Protein AF-A0A410W6W9-F1 (afdb_monomer)

Organism: NCBI:txid1471400

Mean predicted aligned error: 10.9 Å

Structure (mmCIF, N/CA/C/O backbone):
data_AF-A0A410W6W9-F1
#
_entry.id   AF-A0A410W6W9-F1
#
loop_
_atom_site.group_PDB
_atom_site.id
_atom_site.type_symbol
_atom_site.label_atom_id
_atom_site.label_alt_id
_atom_site.label_comp_id
_atom_site.label_asym_id
_atom_site.label_entity_id
_atom_site.label_seq_id
_atom_site.pdbx_PDB_ins_code
_atom_site.Cartn_x
_atom_site.Cartn_y
_atom_site.Cartn_z
_atom_site.occupancy
_atom_site.B_iso_or_equiv
_atom_site.auth_seq_id
_atom_site.auth_comp_id
_atom_site.auth_asym_id
_atom_site.auth_atom_id
_atom_site.pdbx_PDB_model_num
ATOM 1 N N . MET A 1 1 ? -29.076 -6.362 4.694 1.00 58.09 1 MET A N 1
ATOM 2 C CA . MET A 1 1 ? -28.618 -7.267 5.785 1.00 58.09 1 MET A CA 1
ATOM 3 C C . MET A 1 1 ? -28.416 -6.505 7.090 1.00 58.09 1 MET A C 1
ATOM 5 O O . MET A 1 1 ? -28.871 -6.988 8.113 1.00 58.09 1 MET A O 1
ATOM 9 N N . VAL A 1 2 ? -27.805 -5.316 7.063 1.00 64.62 2 VAL A N 1
ATOM 10 C CA . VAL A 1 2 ? -27.714 -4.433 8.243 1.00 64.62 2 VAL A CA 1
ATOM 11 C C . VAL A 1 2 ? -29.084 -3.849 8.623 1.00 64.62 2 VAL A C 1
ATOM 13 O O . VAL A 1 2 ? -29.412 -3.804 9.802 1.00 64.62 2 VAL A O 1
ATOM 16 N N . ASP A 1 3 ? -29.938 -3.539 7.642 1.00 73.69 3 ASP A N 1
ATOM 17 C CA . ASP A 1 3 ? -31.285 -2.983 7.881 1.00 73.69 3 ASP A CA 1
ATOM 18 C C . ASP A 1 3 ? -32.204 -3.922 8.677 1.00 73.69 3 ASP A C 1
ATOM 20 O O . ASP A 1 3 ? -33.051 -3.476 9.440 1.00 73.69 3 ASP A O 1
ATOM 24 N N . ALA A 1 4 ? -31.990 -5.237 8.564 1.00 77.31 4 ALA A N 1
ATOM 25 C CA . ALA A 1 4 ? -32.741 -6.243 9.318 1.00 77.31 4 ALA A CA 1
ATOM 26 C C . ALA A 1 4 ? -32.422 -6.233 10.828 1.00 77.31 4 ALA A C 1
ATOM 28 O O . ALA A 1 4 ? -33.107 -6.887 11.609 1.00 77.31 4 ALA A O 1
ATOM 29 N N . LEU A 1 5 ? -31.369 -5.518 11.237 1.00 74.62 5 LEU A N 1
ATOM 30 C CA . LEU A 1 5 ? -30.931 -5.374 12.624 1.00 74.62 5 LEU A CA 1
ATOM 31 C C . LEU A 1 5 ? -31.190 -3.963 13.177 1.00 74.62 5 LEU A C 1
ATOM 33 O O . LEU A 1 5 ? -30.803 -3.693 14.312 1.00 74.62 5 LEU A O 1
ATOM 37 N N . ALA A 1 6 ? -31.846 -3.075 12.420 1.00 66.00 6 ALA A N 1
ATOM 38 C CA . ALA A 1 6 ? -32.066 -1.680 12.812 1.00 66.00 6 ALA A CA 1
ATOM 39 C C . ALA A 1 6 ? -32.792 -1.538 14.169 1.00 66.00 6 ALA A C 1
ATOM 41 O O . ALA A 1 6 ? -32.396 -0.719 14.996 1.00 66.00 6 ALA A O 1
ATOM 42 N N . ASP A 1 7 ? -33.751 -2.423 14.467 1.00 66.75 7 ASP A N 1
ATOM 43 C CA . ASP A 1 7 ? -34.520 -2.420 15.724 1.00 66.75 7 ASP A CA 1
ATOM 44 C C . ASP A 1 7 ? -33.708 -2.840 16.972 1.00 66.75 7 ASP A C 1
ATOM 46 O O . ASP A 1 7 ? -34.200 -2.772 18.100 1.00 66.75 7 ASP A O 1
ATOM 50 N N . LYS A 1 8 ? -32.445 -3.270 16.824 1.00 67.94 8 LYS A N 1
ATOM 51 C CA . LYS A 1 8 ? -31.595 -3.758 17.933 1.00 67.94 8 LYS A CA 1
ATOM 52 C C . LYS A 1 8 ? -30.899 -2.653 18.751 1.00 67.94 8 LYS A C 1
ATOM 54 O O . LYS A 1 8 ? -29.983 -2.970 19.501 1.00 67.94 8 LYS A O 1
ATOM 59 N N . ARG A 1 9 ? -31.323 -1.382 18.666 1.00 60.88 9 ARG A N 1
ATOM 60 C CA . ARG A 1 9 ? -30.671 -0.220 19.329 1.00 60.88 9 ARG A CA 1
ATOM 61 C C . ARG A 1 9 ? -29.164 -0.124 19.029 1.00 60.88 9 ARG A C 1
ATOM 63 O O . ARG A 1 9 ? -28.363 0.185 19.904 1.00 60.88 9 ARG A O 1
ATOM 70 N N . LEU A 1 10 ? -28.769 -0.355 17.776 1.00 62.00 10 LEU A N 1
ATOM 71 C CA . LEU A 1 10 ? -27.372 -0.196 17.334 1.00 62.00 10 LEU A CA 1
ATOM 72 C C . LEU A 1 10 ? -26.858 1.245 17.509 1.00 62.00 10 LEU A C 1
ATOM 74 O O . LEU A 1 10 ? -25.663 1.464 17.679 1.00 62.00 10 LEU A O 1
ATOM 78 N N . GLU A 1 11 ? -27.762 2.225 17.522 1.00 61.69 11 GLU A N 1
ATOM 79 C CA . GLU A 1 11 ? -27.443 3.640 17.725 1.00 61.69 11 GLU A CA 1
ATOM 80 C C . GLU A 1 11 ? -26.772 3.912 19.083 1.00 61.69 11 GLU A C 1
ATOM 82 O O . GLU A 1 11 ? -25.827 4.698 19.140 1.00 61.69 11 GLU A O 1
ATOM 87 N N . SER A 1 12 ? -27.166 3.211 20.159 1.00 62.38 12 SER A N 1
ATOM 88 C CA . SER A 1 12 ? -26.556 3.409 21.486 1.00 62.38 12 SER A CA 1
ATOM 89 C C . SER A 1 12 ? -25.131 2.860 21.589 1.00 62.38 12 SER A C 1
ATOM 91 O O . SER A 1 12 ? -24.347 3.334 22.403 1.00 62.38 12 SER A O 1
ATOM 93 N N . GLU A 1 13 ? -24.770 1.882 20.754 1.00 63.34 13 GLU A N 1
ATOM 94 C CA . GLU A 1 13 ? -23.401 1.345 20.679 1.00 63.34 13 GLU A CA 1
ATOM 95 C C . GLU A 1 13 ? -22.458 2.299 19.914 1.00 63.34 13 GLU A C 1
ATOM 97 O O . GLU A 1 13 ? -21.243 2.266 20.107 1.00 63.34 13 GLU A O 1
ATOM 102 N N . MET A 1 14 ? -23.004 3.181 19.063 1.00 62.19 14 MET A N 1
ATOM 103 C CA . MET A 1 14 ? -22.231 4.129 18.246 1.00 62.19 14 MET A CA 1
ATOM 104 C C . MET A 1 14 ? -22.081 5.521 18.871 1.00 62.19 14 MET A C 1
ATOM 106 O O . MET A 1 14 ? -21.206 6.281 18.457 1.00 62.19 14 MET A O 1
ATOM 110 N N . GLU A 1 15 ? -22.877 5.855 19.888 1.00 64.25 15 GLU A N 1
ATOM 111 C CA . GLU A 1 15 ? -22.904 7.184 20.519 1.00 64.25 15 GLU A CA 1
ATOM 112 C C . GLU A 1 15 ? -21.526 7.599 21.089 1.00 64.25 15 GLU A C 1
ATOM 114 O O . GLU A 1 15 ? -21.128 8.764 21.032 1.00 64.25 15 GLU A O 1
ATOM 119 N N . GLY A 1 16 ? -20.725 6.627 21.546 1.00 69.88 16 GLY A N 1
ATOM 120 C CA . GLY A 1 16 ? -19.351 6.848 22.015 1.00 69.88 16 GLY A CA 1
ATOM 121 C C . GLY A 1 16 ? -18.309 7.088 20.911 1.00 69.88 16 GLY A C 1
ATOM 122 O O . GLY A 1 16 ? -17.205 7.554 21.208 1.00 69.88 16 GLY A O 1
ATOM 123 N N . LEU A 1 17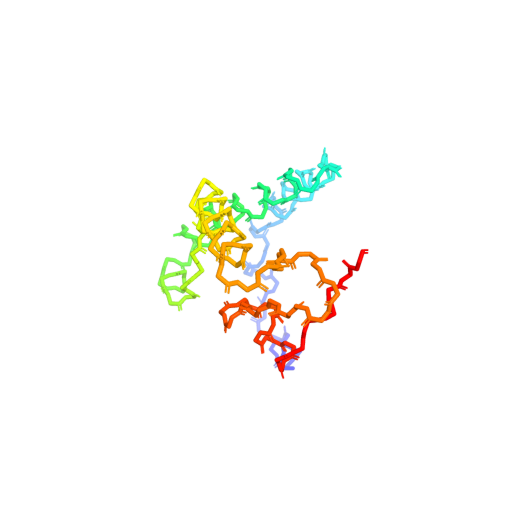 ? -18.627 6.794 19.644 1.00 76.56 17 LEU A N 1
ATOM 124 C CA . LEU A 1 17 ? -17.700 6.914 18.512 1.00 76.56 17 LEU A CA 1
ATOM 125 C C . LEU A 1 17 ? -17.751 8.273 17.808 1.00 76.56 17 LEU A C 1
ATOM 127 O O . LEU A 1 17 ? -16.861 8.556 17.007 1.00 76.56 17 LEU A O 1
ATOM 131 N N . GLU A 1 18 ? -18.707 9.150 18.116 1.00 81.19 18 GLU A N 1
ATOM 132 C CA . GLU A 1 18 ? -18.865 10.407 17.372 1.00 81.19 18 GLU A CA 1
ATOM 133 C C . GLU A 1 18 ? -17.598 11.278 17.423 1.00 81.19 18 GLU A C 1
ATOM 135 O O . GLU A 1 18 ? -17.102 11.745 16.398 1.00 81.19 18 GLU A O 1
ATOM 140 N N . LYS A 1 19 ? -16.965 11.396 18.598 1.00 80.94 19 LYS A N 1
ATOM 141 C CA . LYS A 1 19 ? -15.680 12.109 18.740 1.00 80.94 19 LYS A CA 1
ATOM 142 C C . LYS A 1 19 ? -14.558 11.476 17.912 1.00 80.94 19 LYS A C 1
ATOM 144 O O . LYS A 1 19 ? -13.691 12.186 17.403 1.00 80.94 19 LYS A O 1
ATOM 149 N N . PHE A 1 20 ? -14.567 10.151 17.772 1.00 78.19 20 PHE A N 1
ATOM 150 C CA . PHE A 1 20 ? -13.609 9.436 16.937 1.00 78.19 20 PHE A CA 1
ATOM 151 C C . PHE A 1 20 ? -13.854 9.730 15.451 1.00 78.19 20 PHE A C 1
ATOM 153 O O . PHE A 1 20 ? -12.916 10.123 14.758 1.00 78.19 20 PHE A O 1
ATOM 160 N N . TYR A 1 21 ? -15.100 9.647 14.975 1.00 82.31 21 TYR A N 1
ATOM 161 C CA . TYR A 1 21 ? -15.443 9.976 13.589 1.00 82.31 21 TYR A CA 1
ATOM 162 C C . TYR A 1 21 ? -15.107 11.426 13.231 1.00 82.31 21 TYR A C 1
ATOM 164 O O . TYR A 1 21 ? -14.535 11.670 12.166 1.00 82.31 21 TYR A O 1
ATOM 172 N N . GLN A 1 22 ? -15.369 12.376 14.132 1.00 85.62 22 GLN A N 1
ATOM 173 C CA . GLN A 1 22 ? -14.966 13.771 13.946 1.00 85.62 22 GLN A CA 1
ATOM 174 C C . GLN A 1 22 ? -13.441 13.914 13.837 1.00 85.62 22 GLN A C 1
ATOM 176 O O . GLN A 1 22 ? -12.949 14.561 12.914 1.00 85.62 22 GLN A O 1
ATOM 181 N N . SER A 1 23 ? -12.669 13.242 14.700 1.00 82.44 23 SER A N 1
ATOM 182 C CA . SER A 1 23 ? -11.202 13.265 14.618 1.00 82.44 23 SER A CA 1
ATOM 183 C C . SER A 1 23 ? -10.665 12.700 13.298 1.00 82.44 23 SER A C 1
ATOM 185 O O . SER A 1 23 ? -9.647 13.191 12.805 1.00 82.44 23 SER A O 1
ATOM 187 N N . VAL A 1 24 ? -11.302 11.668 12.738 1.00 83.75 24 VAL A N 1
ATOM 188 C CA . VAL A 1 24 ? -10.909 11.087 11.445 1.00 83.75 24 VAL A CA 1
ATOM 189 C C . VAL A 1 24 ? -11.235 12.046 10.302 1.00 83.75 24 VAL A C 1
ATOM 191 O O . VAL A 1 24 ? -10.387 12.257 9.437 1.00 83.75 24 VAL A O 1
ATOM 194 N N . ARG A 1 25 ? -12.421 12.673 10.318 1.00 85.88 25 ARG A N 1
ATOM 195 C CA . ARG A 1 25 ? -12.831 13.659 9.305 1.00 85.88 25 ARG A CA 1
ATOM 196 C C . ARG A 1 25 ? -11.878 14.847 9.239 1.00 85.88 25 ARG A C 1
ATOM 198 O O . ARG A 1 25 ? -11.465 15.208 8.142 1.00 85.88 25 ARG A O 1
ATOM 205 N N . VAL A 1 26 ? -11.486 15.400 10.389 1.00 86.06 26 VAL A N 1
ATOM 206 C CA . VAL A 1 26 ? -10.532 16.520 10.450 1.00 86.06 26 VAL A CA 1
ATOM 207 C C . VAL A 1 26 ? -9.203 16.129 9.801 1.00 86.06 26 VAL A C 1
ATOM 209 O O . VAL A 1 26 ? -8.796 16.759 8.828 1.00 86.06 26 VAL A O 1
ATOM 212 N N . ARG A 1 27 ? -8.584 15.020 10.233 1.00 80.81 27 ARG A N 1
ATOM 213 C CA . ARG A 1 27 ? -7.309 14.558 9.651 1.00 80.81 27 ARG A CA 1
ATOM 214 C C . ARG A 1 27 ? -7.401 14.254 8.161 1.00 80.81 27 ARG A C 1
ATOM 216 O O . ARG A 1 27 ? -6.467 14.542 7.426 1.00 80.81 27 ARG A O 1
ATOM 223 N N . ALA A 1 28 ? -8.504 13.661 7.709 1.00 83.62 28 ALA A N 1
ATOM 224 C CA . ALA A 1 28 ? -8.703 13.378 6.292 1.00 83.62 28 ALA A CA 1
ATOM 225 C C . ALA A 1 28 ? -8.856 14.666 5.464 1.00 83.62 28 ALA A C 1
ATOM 227 O O . ALA A 1 28 ? -8.388 14.712 4.330 1.00 83.62 28 ALA A O 1
ATOM 228 N N . SER A 1 29 ? -9.484 15.706 6.026 1.00 83.94 29 SER A N 1
ATOM 229 C CA . SER 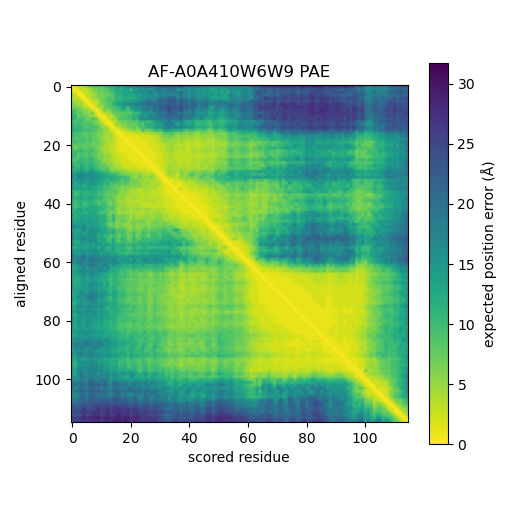A 1 29 ? -9.709 16.986 5.342 1.00 83.94 29 SER A CA 1
ATOM 230 C C . SER A 1 29 ? -8.440 17.830 5.177 1.00 83.94 29 SER A C 1
ATOM 232 O O . SER A 1 29 ? -8.328 18.590 4.220 1.00 83.94 29 SER A O 1
ATOM 234 N N . GLU A 1 30 ? -7.463 17.660 6.068 1.00 81.69 30 GLU A N 1
ATOM 235 C CA . GLU A 1 30 ? -6.190 18.395 6.059 1.00 81.69 30 GLU A CA 1
ATOM 236 C C . GLU A 1 30 ? -5.152 17.793 5.096 1.00 81.69 30 GLU A C 1
ATOM 238 O O . GLU A 1 30 ? -4.093 18.374 4.858 1.00 81.69 30 GLU A O 1
ATOM 243 N N . VAL A 1 31 ? -5.440 16.622 4.524 1.00 83.19 31 VAL A N 1
ATOM 244 C CA . VAL A 1 31 ? -4.481 15.838 3.750 1.00 83.19 31 VAL A CA 1
ATOM 245 C C . VAL A 1 31 ? -4.821 15.850 2.263 1.00 83.19 31 VAL A C 1
ATOM 247 O O . VAL A 1 31 ? -5.788 15.247 1.800 1.00 83.19 31 VAL A O 1
ATOM 250 N N . THR A 1 32 ? -3.955 16.488 1.480 1.00 79.75 32 THR A N 1
ATOM 251 C CA . THR A 1 32 ? -4.128 16.636 0.028 1.00 79.75 32 THR A CA 1
ATOM 252 C C . THR A 1 32 ? -3.240 15.695 -0.787 1.00 79.75 32 THR A C 1
ATOM 254 O O . THR A 1 32 ? -3.604 15.324 -1.903 1.00 79.75 32 THR A O 1
ATOM 257 N N . SER A 1 33 ? -2.107 15.250 -0.234 1.00 84.06 33 SER A N 1
ATOM 258 C CA . SER A 1 33 ? -1.142 14.391 -0.929 1.00 84.06 33 SER A CA 1
ATOM 259 C C . SER A 1 33 ? -1.482 12.901 -0.817 1.00 84.06 33 SER A C 1
ATOM 261 O O . SER A 1 33 ? -2.022 12.440 0.189 1.00 84.06 33 SER A O 1
ATOM 263 N N . ALA A 1 34 ? -1.119 12.116 -1.836 1.00 78.19 34 ALA A N 1
ATOM 264 C CA . ALA A 1 34 ? -1.320 10.663 -1.830 1.00 78.19 34 ALA A CA 1
ATOM 265 C C . ALA A 1 34 ? -0.584 9.972 -0.664 1.00 78.19 34 ALA A C 1
ATOM 267 O O . ALA A 1 34 ? -1.168 9.132 0.018 1.00 78.19 34 ALA A O 1
ATOM 268 N N . SER A 1 35 ? 0.660 10.384 -0.386 1.00 77.94 35 SER A N 1
ATOM 269 C CA . SER A 1 35 ? 1.447 9.891 0.757 1.00 77.94 35 SER A CA 1
ATOM 270 C C . SER A 1 35 ? 0.768 10.203 2.094 1.00 77.94 35 SER A C 1
ATOM 272 O O . SER A 1 35 ? 0.615 9.322 2.940 1.00 77.94 35 SER A O 1
ATOM 274 N N . GLY A 1 36 ? 0.251 11.424 2.258 1.00 80.75 36 GLY A N 1
ATOM 275 C CA . GLY A 1 36 ? -0.497 11.781 3.458 1.00 80.75 36 GLY A CA 1
ATOM 276 C C . GLY A 1 36 ? -1.772 10.948 3.611 1.00 80.75 36 GLY A C 1
ATOM 277 O O . GLY A 1 36 ? -2.081 10.509 4.717 1.00 80.75 36 GLY A O 1
ATOM 278 N N . LYS A 1 37 ? -2.507 10.680 2.519 1.00 83.00 37 LYS A N 1
ATOM 279 C CA . LYS A 1 37 ? -3.729 9.856 2.573 1.00 83.00 37 LYS A CA 1
ATOM 280 C C . LYS A 1 37 ? -3.404 8.438 3.039 1.00 83.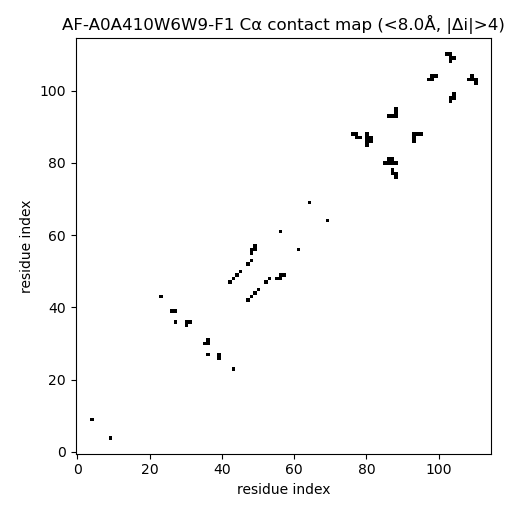00 37 LYS A C 1
ATOM 282 O O . LYS A 1 37 ? -4.087 7.914 3.915 1.00 83.00 37 LYS A O 1
ATOM 287 N N . GLN A 1 38 ? -2.330 7.850 2.512 1.00 80.00 38 GLN A N 1
ATOM 288 C CA . GLN A 1 38 ? -1.840 6.536 2.936 1.00 80.00 38 GLN A CA 1
ATOM 289 C C . GLN A 1 38 ? -1.444 6.519 4.417 1.00 80.00 38 GLN A C 1
ATOM 291 O O . GLN A 1 38 ? -1.805 5.591 5.141 1.00 80.00 38 GLN A O 1
ATOM 296 N N . GLN A 1 39 ? -0.779 7.572 4.900 1.00 82.00 39 GLN A N 1
ATOM 297 C CA . GLN A 1 39 ? -0.416 7.700 6.311 1.00 82.00 39 GLN A CA 1
ATOM 298 C C . GLN A 1 39 ? -1.652 7.760 7.224 1.00 82.00 39 GLN A C 1
ATOM 300 O O . GLN A 1 39 ? -1.689 7.074 8.245 1.00 82.00 39 GLN A O 1
ATOM 305 N N . VAL A 1 40 ? -2.690 8.517 6.847 1.00 83.75 40 VAL A N 1
ATOM 306 C CA . VAL A 1 40 ? -3.956 8.577 7.602 1.00 83.75 40 VAL A CA 1
ATOM 307 C C . VAL A 1 40 ? -4.617 7.200 7.679 1.00 83.75 40 VAL A C 1
ATOM 309 O O . VAL A 1 40 ? -5.043 6.791 8.759 1.00 83.75 40 VAL A O 1
ATOM 312 N N . VAL A 1 41 ? -4.668 6.462 6.566 1.00 81.75 41 VAL A N 1
ATOM 313 C CA . VAL A 1 41 ? -5.240 5.104 6.522 1.00 81.75 41 VAL A CA 1
ATOM 314 C C . VAL A 1 41 ? -4.442 4.140 7.403 1.00 81.75 41 VAL A C 1
ATOM 316 O O . VAL A 1 41 ? -5.029 3.415 8.210 1.00 81.75 41 VAL A O 1
ATOM 319 N N . LYS A 1 42 ? -3.108 4.171 7.311 1.00 78.44 42 LYS A N 1
ATOM 320 C CA . LYS A 1 42 ? -2.223 3.348 8.143 1.00 78.44 42 LYS A CA 1
ATOM 321 C C . LYS A 1 42 ? -2.433 3.626 9.632 1.00 78.44 42 LYS A C 1
ATOM 323 O O . LYS A 1 42 ? -2.602 2.698 10.420 1.00 78.44 42 LYS A O 1
ATOM 328 N N . GLU A 1 43 ? -2.464 4.897 10.029 1.00 79.06 43 GLU A N 1
ATOM 329 C CA . GLU A 1 43 ? -2.681 5.278 11.427 1.00 79.06 43 GLU A CA 1
ATOM 330 C C . GLU A 1 43 ? -4.063 4.879 11.939 1.00 79.06 43 GLU A C 1
ATOM 332 O O . GLU A 1 43 ? -4.186 4.458 13.092 1.00 79.06 43 GLU A O 1
ATOM 337 N N . LEU A 1 44 ? -5.097 4.993 11.100 1.00 79.75 44 LEU A N 1
ATOM 338 C CA . LEU A 1 44 ? -6.439 4.525 11.428 1.00 79.75 44 LEU A CA 1
ATOM 339 C C . LEU A 1 44 ? -6.406 3.026 11.745 1.00 79.75 44 LEU A C 1
ATOM 341 O O . LEU A 1 44 ? -6.909 2.600 12.784 1.00 79.75 44 LEU A O 1
ATOM 345 N N . TYR A 1 45 ? -5.749 2.234 10.897 1.00 73.44 45 TYR A N 1
ATOM 346 C CA . TYR A 1 45 ? -5.605 0.799 11.107 1.00 73.44 45 TYR A CA 1
ATOM 347 C C . TYR A 1 45 ? -4.842 0.468 12.403 1.00 73.44 45 TYR A C 1
ATOM 349 O O . TYR A 1 45 ? -5.330 -0.289 13.247 1.00 73.44 45 TYR A O 1
ATOM 357 N N . GLU A 1 46 ? -3.677 1.082 12.619 1.00 74.31 46 GLU A N 1
ATOM 358 C CA . GLU A 1 46 ? -2.833 0.804 13.786 1.00 74.31 46 GLU A CA 1
ATOM 359 C C . GLU A 1 46 ? -3.462 1.249 15.111 1.00 74.31 46 GLU A C 1
ATOM 361 O O . GLU A 1 46 ? -3.353 0.548 16.122 1.00 74.31 46 GLU A O 1
ATOM 366 N N . ARG A 1 47 ? -4.105 2.422 15.140 1.00 75.19 47 ARG A N 1
ATOM 367 C CA . ARG A 1 47 ? -4.630 3.003 16.383 1.00 75.19 47 ARG A CA 1
ATOM 368 C C . ARG A 1 47 ? -6.026 2.512 16.724 1.00 75.19 47 ARG A C 1
ATOM 370 O O . ARG A 1 47 ? -6.316 2.388 17.912 1.00 75.19 47 ARG A O 1
ATOM 377 N N . PHE A 1 48 ? -6.869 2.252 15.727 1.00 73.75 48 PHE A N 1
ATOM 378 C CA . PHE A 1 48 ? -8.250 1.835 15.945 1.00 73.75 48 PHE A CA 1
ATOM 379 C C . PHE A 1 48 ? -8.384 0.318 15.870 1.00 73.75 48 PHE A C 1
ATOM 381 O O . PHE A 1 48 ? -8.635 -0.316 16.890 1.00 73.75 48 PHE A O 1
ATOM 388 N N . PHE A 1 49 ? -8.136 -0.291 14.710 1.00 69.12 49 PHE A N 1
ATOM 389 C CA . PHE A 1 49 ? -8.395 -1.721 14.516 1.00 69.12 49 PHE A CA 1
ATOM 390 C C . PHE A 1 49 ? -7.504 -2.604 15.382 1.00 69.12 49 PHE A C 1
ATOM 392 O O . PHE A 1 49 ? -7.990 -3.530 16.028 1.00 69.12 49 PHE A O 1
ATOM 399 N N . ARG A 1 50 ? -6.215 -2.274 15.491 1.00 68.62 50 ARG A N 1
ATOM 400 C CA . ARG A 1 50 ? -5.281 -3.072 16.296 1.00 68.62 50 ARG A CA 1
ATOM 401 C C . ARG A 1 50 ? -5.554 -3.003 17.804 1.00 68.62 50 ARG A C 1
ATOM 403 O O . ARG A 1 50 ? -5.245 -3.956 18.516 1.00 68.62 50 ARG A O 1
ATOM 410 N N . LYS A 1 51 ? -6.121 -1.893 18.296 1.00 71.31 51 LYS A N 1
ATOM 411 C CA . LYS A 1 51 ? -6.440 -1.698 19.723 1.00 71.31 51 LYS A CA 1
ATOM 412 C C . LYS A 1 51 ? -7.860 -2.130 20.083 1.00 71.31 51 LYS A C 1
ATOM 414 O O . LYS A 1 51 ? -8.031 -2.814 21.085 1.00 71.31 51 LYS A O 1
ATOM 419 N N . ALA A 1 52 ? -8.856 -1.743 19.289 1.00 69.62 52 ALA A N 1
ATOM 420 C CA . ALA A 1 52 ? -10.268 -2.019 19.556 1.00 69.62 52 ALA A CA 1
ATOM 421 C C . ALA A 1 52 ? -10.686 -3.436 19.132 1.00 69.62 52 ALA A C 1
ATOM 423 O O . ALA A 1 52 ? -11.552 -4.034 19.761 1.00 69.62 52 ALA A O 1
ATOM 424 N N . PHE A 1 53 ? -10.039 -4.004 18.109 1.00 70.44 53 PHE A N 1
ATOM 425 C CA . PHE A 1 53 ? -10.428 -5.279 17.503 1.00 70.44 53 PHE A CA 1
ATOM 426 C C . PHE A 1 53 ? -9.226 -6.206 17.309 1.00 70.44 53 PHE A C 1
ATOM 428 O O . PHE A 1 53 ? -9.001 -6.727 16.222 1.00 70.44 53 PHE A O 1
ATOM 435 N N . LYS A 1 54 ? -8.425 -6.421 18.361 1.00 69.31 54 LYS A N 1
ATOM 436 C CA . LYS A 1 54 ? -7.153 -7.164 18.276 1.00 69.31 54 LYS A CA 1
ATOM 437 C C . LYS A 1 54 ? -7.285 -8.543 17.606 1.00 69.31 54 LYS A C 1
ATOM 439 O O . LYS A 1 54 ? -6.511 -8.844 16.705 1.00 69.31 54 LYS A O 1
ATOM 444 N N . LYS A 1 55 ? -8.288 -9.346 17.990 1.00 70.06 55 LYS A N 1
ATOM 445 C CA . LYS A 1 55 ? -8.528 -10.680 17.400 1.00 70.06 55 LYS A CA 1
ATOM 446 C C . LYS A 1 55 ? -8.911 -10.603 15.918 1.00 70.06 55 LYS A C 1
ATOM 448 O O . LYS A 1 55 ? -8.474 -11.432 15.130 1.00 70.06 55 LYS A O 1
ATOM 453 N N . GLN A 1 56 ? -9.714 -9.614 15.531 1.00 64.62 56 GLN A N 1
ATOM 454 C CA . GLN A 1 56 ? -10.110 -9.405 14.139 1.00 64.62 56 GLN A CA 1
ATOM 455 C C . GLN A 1 56 ? -8.959 -8.817 13.317 1.00 64.62 56 GLN A C 1
ATOM 457 O O . GLN A 1 56 ? -8.783 -9.214 12.179 1.00 64.62 56 GLN A O 1
ATOM 462 N N . ALA A 1 57 ? -8.140 -7.929 13.883 1.00 64.88 57 ALA A N 1
ATOM 463 C CA . ALA A 1 57 ? -6.956 -7.376 13.228 1.00 64.88 57 ALA A CA 1
ATOM 464 C C . ALA A 1 57 ? -5.897 -8.456 12.950 1.00 64.88 57 ALA A C 1
ATOM 466 O O . ALA A 1 57 ? -5.294 -8.463 11.881 1.00 64.88 57 ALA A O 1
ATOM 467 N N . GLU A 1 58 ? -5.705 -9.393 13.883 1.00 67.31 58 GLU A N 1
ATOM 468 C CA . GLU A 1 58 ? -4.861 -10.578 13.676 1.00 67.31 58 GLU A CA 1
ATOM 469 C C . GLU A 1 58 ? -5.429 -11.494 12.576 1.00 67.31 58 GLU A C 1
ATOM 471 O O . GLU A 1 58 ? -4.668 -12.006 11.761 1.00 67.31 58 GLU A O 1
ATOM 476 N N . ALA A 1 59 ? -6.756 -11.644 12.498 1.00 62.59 59 ALA A N 1
ATOM 477 C CA . ALA A 1 59 ? -7.421 -12.443 11.465 1.00 62.59 59 ALA A CA 1
ATOM 478 C C . ALA A 1 59 ? -7.491 -11.762 10.081 1.00 62.59 59 ALA A C 1
ATOM 480 O O . ALA A 1 59 ? -7.517 -12.453 9.068 1.00 62.59 59 ALA A O 1
ATOM 481 N N . LEU A 1 60 ? -7.523 -10.425 10.024 1.00 65.19 60 LEU A N 1
ATOM 482 C CA . LEU A 1 60 ? -7.593 -9.646 8.780 1.00 65.19 60 LEU A CA 1
ATOM 483 C C . LEU A 1 60 ? -6.291 -9.715 7.973 1.00 65.19 60 LEU A C 1
ATOM 485 O O . LEU A 1 60 ? -6.322 -9.496 6.767 1.00 65.19 60 LEU A O 1
ATOM 489 N N . GLY A 1 61 ? -5.155 -9.999 8.623 1.00 64.44 61 GLY A N 1
ATOM 490 C CA . GLY A 1 61 ? -3.889 -10.285 7.940 1.00 64.44 61 GLY A CA 1
ATOM 491 C C . GLY A 1 61 ? -3.342 -9.141 7.078 1.00 64.44 61 GLY A C 1
ATOM 492 O O . GLY A 1 61 ? -2.525 -9.389 6.197 1.00 64.44 61 GLY A O 1
ATOM 493 N N . ILE A 1 62 ? -3.779 -7.895 7.300 1.00 69.50 62 ILE A N 1
ATOM 494 C CA . ILE A 1 62 ? -3.316 -6.745 6.515 1.00 69.50 62 ILE A CA 1
ATOM 495 C C . ILE A 1 62 ? -1.881 -6.419 6.932 1.00 69.50 62 ILE A C 1
ATOM 497 O O . ILE A 1 62 ? -1.628 -5.976 8.057 1.00 69.50 62 ILE A O 1
ATOM 501 N N . VAL A 1 63 ? -0.947 -6.644 6.010 1.00 74.00 63 VAL A N 1
ATOM 502 C CA . VAL A 1 63 ? 0.481 -6.379 6.187 1.00 74.00 63 VAL A CA 1
ATOM 503 C C . VAL A 1 63 ? 0.871 -5.175 5.341 1.00 74.00 63 VAL A C 1
ATOM 505 O O . VAL A 1 63 ? 0.632 -5.146 4.138 1.00 74.00 63 VAL A O 1
ATOM 508 N N . TYR A 1 64 ? 1.505 -4.190 5.973 1.00 74.62 64 TYR A N 1
ATOM 509 C CA . TYR A 1 64 ? 2.147 -3.087 5.265 1.00 74.62 64 TYR A CA 1
ATOM 510 C C . TYR A 1 64 ? 3.607 -3.443 5.002 1.00 74.62 64 TYR A C 1
ATOM 512 O O . TYR A 1 64 ? 4.435 -3.404 5.915 1.00 74.62 64 TYR A O 1
ATOM 520 N N . THR A 1 65 ? 3.919 -3.782 3.755 1.00 85.56 65 THR A N 1
ATOM 521 C CA . THR A 1 65 ? 5.301 -3.978 3.311 1.00 85.56 65 THR A CA 1
ATOM 522 C C . THR A 1 65 ? 6.028 -2.626 3.317 1.00 85.56 65 THR A C 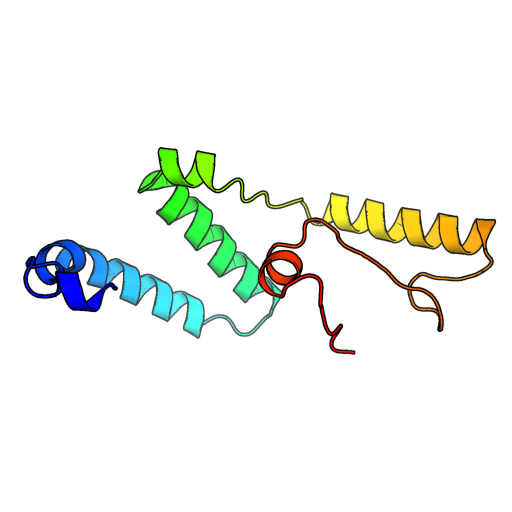1
ATOM 524 O O . THR A 1 65 ? 5.497 -1.661 2.760 1.00 85.56 65 THR A O 1
ATOM 527 N N . PRO A 1 66 ? 7.213 -2.502 3.948 1.00 86.12 66 PRO A N 1
ATOM 528 C CA . PRO A 1 66 ? 7.979 -1.258 3.922 1.00 86.12 66 PRO A CA 1
ATOM 529 C C . PRO A 1 66 ? 8.309 -0.816 2.492 1.00 86.12 66 PRO A C 1
ATOM 531 O O . PRO A 1 66 ? 8.640 -1.654 1.653 1.00 86.12 66 PRO A O 1
ATOM 534 N N . VAL A 1 67 ? 8.271 0.496 2.236 1.00 86.88 67 VAL A N 1
ATOM 535 C CA . VAL A 1 67 ? 8.519 1.072 0.900 1.00 86.88 67 VAL A CA 1
ATOM 536 C C . VAL A 1 67 ? 9.887 0.656 0.361 1.00 86.88 67 VAL A C 1
ATOM 538 O O . VAL A 1 67 ? 9.970 0.232 -0.782 1.00 86.88 67 VAL A O 1
ATOM 541 N N . ASP A 1 68 ? 10.926 0.650 1.198 1.00 92.44 68 ASP A N 1
ATOM 542 C CA . ASP A 1 68 ? 12.283 0.263 0.786 1.00 92.44 68 ASP A CA 1
ATOM 543 C C . ASP A 1 68 ? 12.359 -1.181 0.254 1.00 92.44 68 ASP A C 1
ATOM 545 O O . ASP A 1 68 ? 13.141 -1.484 -0.647 1.00 92.44 68 ASP A O 1
ATOM 549 N N . ILE A 1 69 ? 11.523 -2.079 0.787 1.00 94.50 69 ILE A N 1
ATOM 550 C CA . ILE A 1 69 ? 11.439 -3.470 0.325 1.00 94.50 69 ILE A CA 1
ATOM 551 C C . ILE A 1 69 ? 10.720 -3.543 -1.024 1.00 94.50 69 ILE A C 1
ATOM 553 O O . ILE A 1 69 ? 11.164 -4.269 -1.911 1.00 94.50 69 ILE A O 1
ATOM 557 N N . VAL A 1 70 ? 9.640 -2.775 -1.200 1.00 92.12 70 VAL A N 1
ATOM 558 C CA . VAL A 1 70 ? 8.933 -2.671 -2.488 1.00 92.12 70 VAL A CA 1
ATOM 559 C C . VAL A 1 70 ? 9.866 -2.101 -3.560 1.00 92.12 70 VAL A C 1
ATOM 561 O O . VAL A 1 70 ? 9.977 -2.674 -4.642 1.00 92.12 70 VAL A O 1
ATOM 564 N N . ASP A 1 71 ? 10.605 -1.042 -3.234 1.00 94.56 71 ASP A N 1
ATOM 565 C CA . ASP A 1 71 ? 11.592 -0.418 -4.114 1.00 94.56 71 ASP A CA 1
ATOM 566 C C . ASP A 1 71 ? 12.689 -1.401 -4.529 1.00 94.56 71 ASP A C 1
ATOM 568 O O . ASP A 1 71 ? 13.039 -1.476 -5.708 1.00 94.56 71 ASP A O 1
ATOM 572 N N . PHE A 1 72 ? 13.215 -2.179 -3.580 1.00 97.62 72 PHE A N 1
ATOM 573 C CA . PHE A 1 72 ? 14.208 -3.209 -3.869 1.00 97.62 72 PHE A CA 1
ATOM 574 C C . PHE A 1 72 ? 13.672 -4.261 -4.851 1.00 97.62 72 PHE A C 1
ATOM 576 O O . PHE A 1 72 ? 14.350 -4.593 -5.824 1.00 97.62 72 PHE A O 1
ATOM 583 N N . ILE A 1 73 ? 12.447 -4.751 -4.631 1.00 96.44 73 ILE A N 1
ATOM 584 C CA . ILE A 1 73 ? 11.811 -5.753 -5.498 1.00 96.44 73 ILE A CA 1
ATOM 585 C C . ILE A 1 73 ? 11.605 -5.195 -6.910 1.00 9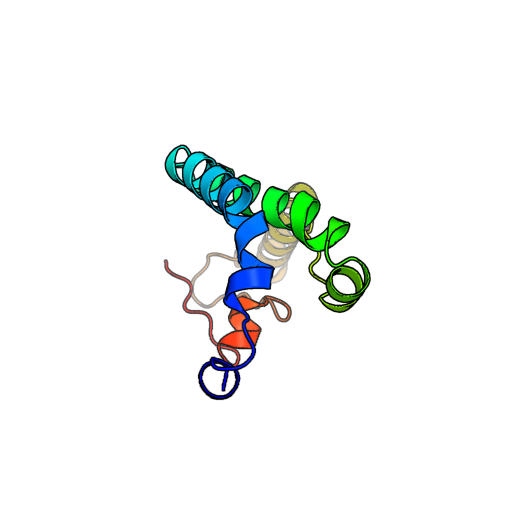6.44 73 ILE A C 1
ATOM 587 O O . ILE A 1 73 ? 11.994 -5.846 -7.878 1.00 96.44 73 ILE A O 1
ATOM 591 N N . LEU A 1 74 ? 11.032 -3.993 -7.039 1.00 96.12 74 LEU A N 1
ATOM 592 C CA . LEU A 1 74 ? 10.741 -3.383 -8.340 1.00 96.12 74 LEU A CA 1
ATOM 593 C C . LEU A 1 74 ? 12.018 -3.096 -9.135 1.00 96.12 74 LEU A C 1
ATOM 595 O O . LEU A 1 74 ? 12.095 -3.433 -10.316 1.00 96.12 74 LEU A O 1
ATOM 599 N N . ARG A 1 75 ? 13.041 -2.523 -8.489 1.00 97.50 75 ARG A N 1
ATOM 600 C CA . ARG A 1 75 ? 14.330 -2.232 -9.137 1.00 97.50 75 ARG A CA 1
ATOM 601 C C . ARG A 1 75 ? 15.049 -3.510 -9.552 1.00 97.50 75 ARG A C 1
ATOM 603 O O . ARG A 1 75 ? 15.536 -3.586 -10.675 1.00 97.50 75 ARG A O 1
ATOM 610 N N . GLY A 1 76 ? 15.076 -4.519 -8.680 1.00 98.00 76 GLY A N 1
ATOM 611 C CA . GLY A 1 76 ? 15.691 -5.809 -8.985 1.00 98.00 76 GLY A CA 1
ATOM 612 C C . GLY A 1 76 ? 14.982 -6.539 -10.127 1.00 98.00 76 GLY A C 1
ATOM 613 O O . GLY A 1 76 ? 15.639 -7.073 -11.019 1.00 98.00 76 GLY A O 1
ATOM 614 N N . ALA A 1 77 ? 13.647 -6.527 -10.144 1.00 97.31 77 ALA A N 1
ATOM 615 C CA . ALA A 1 77 ? 12.863 -7.113 -11.227 1.00 97.31 77 ALA A CA 1
ATOM 616 C C . ALA A 1 77 ? 13.115 -6.404 -12.568 1.00 97.31 77 ALA A C 1
ATOM 618 O O . ALA A 1 77 ? 13.323 -7.077 -13.577 1.00 97.31 77 ALA A O 1
ATOM 619 N N . ASP A 1 78 ? 13.162 -5.070 -12.581 1.00 97.81 78 ASP A N 1
ATOM 620 C CA . ASP A 1 78 ? 13.448 -4.286 -13.787 1.00 97.81 78 ASP A CA 1
ATOM 621 C C . ASP A 1 78 ? 14.879 -4.500 -14.303 1.00 97.81 78 ASP A C 1
ATOM 623 O O . ASP A 1 78 ? 15.073 -4.727 -15.499 1.00 97.81 78 ASP A O 1
ATOM 627 N N . GLU A 1 79 ? 15.883 -4.517 -13.419 1.00 98.38 79 GLU A N 1
ATOM 628 C CA . GLU A 1 79 ? 17.268 -4.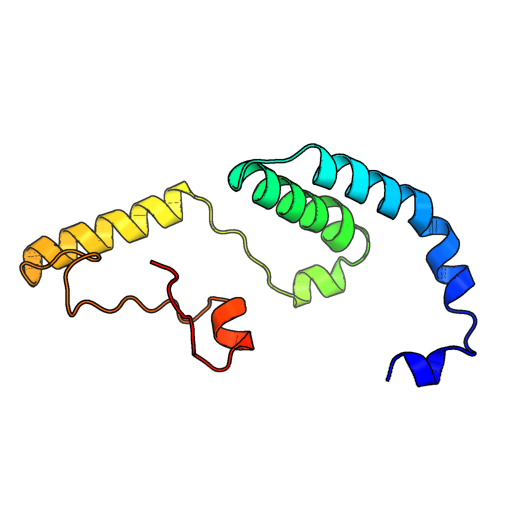828 -13.797 1.00 98.38 79 GLU A CA 1
ATOM 629 C C . GLU A 1 79 ? 17.396 -6.223 -14.414 1.00 98.38 79 GLU A C 1
ATOM 631 O O . GLU A 1 79 ? 18.001 -6.382 -15.479 1.00 98.38 79 GLU A O 1
ATOM 636 N N . LEU A 1 80 ? 16.825 -7.243 -13.767 1.00 98.12 80 LEU A N 1
ATOM 637 C CA . LEU A 1 80 ? 16.866 -8.613 -14.275 1.00 98.12 80 LEU A CA 1
ATOM 638 C C . LEU A 1 80 ? 16.105 -8.737 -15.595 1.00 98.12 80 LEU A C 1
ATOM 640 O O . LEU A 1 80 ? 16.590 -9.400 -16.514 1.00 98.12 80 LEU A O 1
ATOM 644 N N . SER A 1 81 ? 14.960 -8.064 -15.721 1.00 97.81 81 SER A N 1
ATOM 645 C CA . SER A 1 81 ? 14.177 -8.055 -16.954 1.00 97.81 81 SER A CA 1
ATOM 646 C C . SER A 1 81 ? 14.974 -7.461 -18.117 1.00 97.81 81 SER A C 1
ATOM 648 O O . SER A 1 81 ? 15.113 -8.087 -19.172 1.00 97.81 81 SER A O 1
ATOM 650 N N . LYS A 1 82 ? 15.606 -6.301 -17.901 1.00 97.88 82 LYS A N 1
ATOM 651 C CA . LYS A 1 82 ? 16.465 -5.651 -18.900 1.00 97.88 82 LYS A CA 1
ATOM 652 C C . LYS A 1 82 ? 17.656 -6.526 -19.272 1.00 97.88 82 LYS A C 1
ATOM 654 O O . LYS A 1 82 ? 17.964 -6.669 -20.452 1.00 97.88 82 LYS A O 1
ATOM 659 N N . LYS A 1 83 ? 18.300 -7.152 -18.285 1.00 98.31 83 LYS A N 1
ATOM 660 C CA . LYS A 1 83 ? 19.474 -8.007 -18.494 1.00 98.31 83 LYS A CA 1
ATOM 661 C C . LYS A 1 83 ? 19.163 -9.269 -19.300 1.00 98.31 83 LYS A C 1
ATOM 663 O O . LYS A 1 83 ? 19.971 -9.661 -20.137 1.00 98.31 83 LYS A O 1
ATOM 668 N N . HIS A 1 84 ? 18.043 -9.930 -19.017 1.00 98.19 84 HIS A N 1
ATOM 669 C CA . HIS A 1 84 ? 17.754 -11.261 -19.557 1.00 98.19 84 HIS A CA 1
ATOM 670 C C . HIS A 1 84 ? 16.785 -11.256 -20.743 1.00 98.19 84 HIS A C 1
ATOM 672 O O . HIS A 1 84 ? 16.850 -12.163 -21.568 1.00 98.19 84 HIS A O 1
ATOM 678 N N . PHE A 1 85 ? 15.931 -10.238 -20.859 1.00 96.50 85 PHE A N 1
ATOM 679 C CA . PHE A 1 85 ? 14.901 -10.153 -21.899 1.00 96.50 85 PHE A CA 1
ATOM 680 C C . PHE A 1 85 ? 15.007 -8.892 -22.761 1.00 96.50 85 PHE A C 1
ATOM 682 O O . PHE A 1 85 ? 14.216 -8.733 -23.686 1.00 96.50 85 PHE A O 1
ATOM 689 N N . ALA A 1 86 ? 15.975 -8.006 -22.484 1.00 97.38 86 ALA A N 1
ATOM 690 C CA . ALA A 1 86 ? 16.136 -6.716 -23.161 1.00 97.38 86 ALA A CA 1
ATOM 691 C C . ALA A 1 86 ? 14.864 -5.844 -23.118 1.00 97.38 86 ALA A C 1
ATOM 693 O O . ALA A 1 86 ? 14.606 -5.072 -24.040 1.00 97.38 86 ALA A O 1
ATOM 694 N N . ARG A 1 87 ? 14.069 -5.985 -22.048 1.00 96.31 87 ARG A N 1
ATOM 695 C CA . ARG A 1 87 ? 12.825 -5.243 -21.812 1.00 96.31 87 ARG A CA 1
ATOM 696 C C . ARG A 1 87 ? 12.748 -4.741 -20.375 1.00 96.31 87 ARG A C 1
ATOM 698 O O . ARG A 1 87 ? 13.074 -5.490 -19.456 1.00 96.31 87 ARG A O 1
ATOM 705 N N . GLY A 1 88 ? 12.313 -3.503 -20.178 1.00 96.31 88 GLY A N 1
ATOM 706 C CA . GLY A 1 88 ? 11.976 -2.941 -18.869 1.00 96.31 88 GLY A CA 1
ATOM 707 C C . GLY A 1 88 ? 10.534 -3.231 -18.450 1.00 96.31 88 GLY A C 1
ATOM 708 O O . GLY A 1 88 ? 9.696 -3.572 -19.280 1.00 96.31 88 GLY A O 1
ATOM 709 N N . LEU A 1 89 ? 10.224 -3.051 -17.163 1.00 95.56 89 LEU A N 1
ATOM 710 C CA . LEU A 1 89 ? 8.865 -3.269 -16.635 1.00 95.56 89 LEU A CA 1
ATOM 711 C C . LEU A 1 89 ? 7.814 -2.323 -17.235 1.00 95.56 89 LEU A C 1
ATOM 713 O O . LEU A 1 89 ? 6.625 -2.620 -17.179 1.00 95.56 89 LEU A O 1
ATOM 717 N N . THR A 1 90 ? 8.245 -1.188 -17.787 1.00 94.69 90 THR A N 1
ATOM 718 C CA . THR A 1 90 ? 7.383 -0.177 -18.416 1.00 94.69 90 THR A CA 1
ATOM 719 C C . THR A 1 90 ? 7.282 -0.327 -19.934 1.00 94.69 90 THR A C 1
ATOM 721 O O . THR A 1 90 ? 6.653 0.508 -20.579 1.00 94.69 90 THR A O 1
ATOM 724 N N . ASP A 1 91 ? 7.948 -1.322 -20.524 1.00 95.44 91 ASP A N 1
ATOM 725 C CA . ASP A 1 91 ? 7.950 -1.501 -21.973 1.00 95.44 91 ASP A CA 1
ATOM 726 C C . ASP A 1 91 ? 6.620 -2.083 -22.465 1.00 95.44 91 ASP A C 1
ATOM 728 O O . ASP A 1 91 ? 5.965 -2.883 -21.795 1.00 95.44 91 ASP A O 1
ATOM 732 N N . GLU A 1 92 ? 6.244 -1.725 -23.693 1.00 93.44 92 GLU A N 1
ATOM 733 C CA . GLU A 1 92 ? 5.063 -2.283 -24.347 1.00 93.44 92 GLU A CA 1
ATOM 734 C C . GLU A 1 92 ? 5.156 -3.816 -24.460 1.00 93.44 92 GLU A C 1
ATOM 736 O O . GLU A 1 92 ? 6.188 -4.375 -24.848 1.00 93.44 92 GLU A O 1
ATOM 741 N N . GLY A 1 93 ? 4.055 -4.497 -24.127 1.00 91.44 93 GLY A N 1
ATOM 742 C CA . GLY A 1 93 ? 3.968 -5.959 -24.121 1.00 91.44 93 GLY A CA 1
ATOM 743 C C . GLY A 1 93 ? 4.499 -6.628 -22.848 1.00 91.44 93 GLY A C 1
ATOM 744 O O . GLY A 1 93 ? 4.495 -7.857 -22.774 1.00 91.44 93 GLY A O 1
ATOM 745 N N . VAL A 1 94 ? 4.932 -5.859 -21.841 1.00 93.00 94 VAL A N 1
ATOM 746 C CA . VAL A 1 94 ? 5.304 -6.374 -20.515 1.00 93.00 94 VAL A CA 1
ATOM 747 C C . VAL A 1 94 ? 4.129 -6.215 -19.548 1.00 93.00 94 VAL A C 1
ATOM 749 O O . VAL A 1 94 ? 3.606 -5.121 -19.355 1.00 93.00 94 VAL A O 1
ATOM 752 N N . HIS A 1 95 ? 3.705 -7.320 -18.928 1.00 91.25 95 HIS A N 1
ATOM 753 C CA . HIS A 1 95 ? 2.592 -7.347 -17.976 1.00 91.25 95 HIS A CA 1
ATOM 754 C C . HIS A 1 95 ? 3.097 -7.666 -16.566 1.00 91.25 95 HIS A C 1
ATOM 756 O O . HIS A 1 95 ? 3.728 -8.700 -16.348 1.00 91.25 95 HIS A O 1
ATOM 762 N N . VAL A 1 96 ? 2.784 -6.798 -15.602 1.00 89.38 96 VAL A N 1
ATOM 763 C CA . VAL A 1 96 ? 3.114 -6.988 -14.182 1.00 89.38 96 VAL A CA 1
ATOM 764 C C . VAL A 1 96 ? 1.871 -7.457 -13.430 1.00 89.38 96 VAL A C 1
ATOM 766 O O . VAL A 1 96 ? 0.811 -6.843 -13.535 1.00 89.38 96 VAL A O 1
ATOM 769 N N . LEU A 1 97 ? 2.001 -8.541 -12.663 1.00 87.38 97 LEU A N 1
ATOM 770 C CA . LEU A 1 97 ? 0.924 -9.112 -11.854 1.00 87.38 97 LEU A CA 1
ATOM 771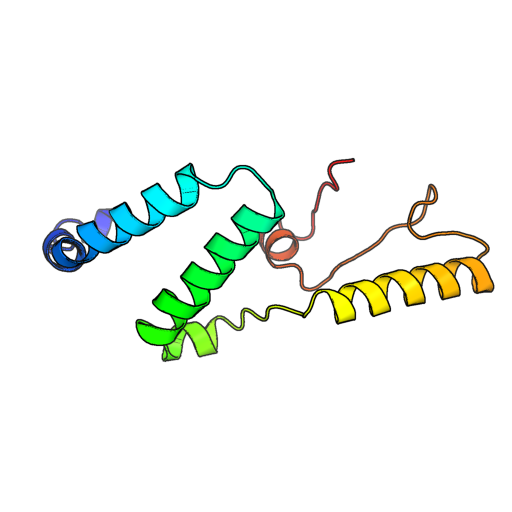 C C . LEU A 1 97 ? 1.301 -9.089 -10.372 1.00 87.38 97 LEU A C 1
ATOM 773 O O . LEU A 1 97 ? 2.321 -9.651 -9.978 1.00 87.38 97 LEU A O 1
ATOM 777 N N . GLU A 1 98 ? 0.423 -8.527 -9.544 1.00 83.75 98 GLU A N 1
ATOM 778 C CA . GLU A 1 98 ? 0.502 -8.629 -8.087 1.00 83.75 98 GLU A CA 1
ATOM 779 C C . GLU A 1 98 ? -0.626 -9.529 -7.561 1.00 83.75 98 GLU A C 1
ATOM 781 O O . GLU A 1 98 ? -1.748 -9.087 -7.319 1.00 83.75 98 GLU A O 1
ATOM 786 N N . ALA A 1 99 ? -0.322 -10.816 -7.371 1.00 80.12 99 ALA A N 1
ATOM 787 C CA . ALA A 1 99 ? -1.313 -11.852 -7.048 1.00 80.12 99 ALA A CA 1
ATOM 788 C C . ALA A 1 99 ? -1.995 -11.697 -5.673 1.00 80.12 99 ALA A C 1
ATOM 790 O O . ALA A 1 99 ? -3.002 -12.352 -5.406 1.00 80.12 99 ALA A O 1
ATOM 791 N N . PHE A 1 100 ? -1.451 -10.850 -4.796 1.00 76.50 100 PHE A N 1
ATOM 792 C CA . PHE A 1 100 ? -1.921 -10.672 -3.419 1.00 76.50 100 PHE A CA 1
ATOM 793 C C . PHE A 1 100 ? -2.482 -9.274 -3.147 1.00 76.50 100 PHE A C 1
ATOM 795 O O . PHE A 1 100 ? -2.753 -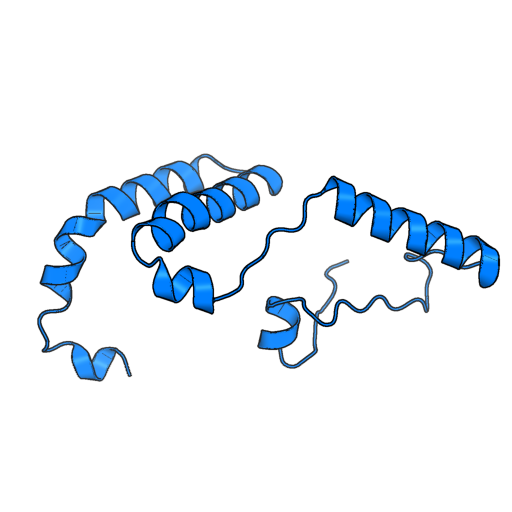8.937 -1.995 1.00 76.50 100 PHE A O 1
ATOM 802 N N . ASN A 1 101 ? -2.672 -8.458 -4.188 1.00 72.75 101 ASN A N 1
ATOM 803 C CA . ASN A 1 101 ? -3.248 -7.132 -4.028 1.00 72.75 101 ASN A CA 1
ATOM 804 C C . ASN A 1 101 ? -4.733 -7.255 -3.612 1.00 72.75 101 ASN A C 1
ATOM 806 O O . ASN A 1 101 ? -5.530 -7.801 -4.383 1.00 72.75 101 ASN A O 1
ATOM 810 N N . PRO A 1 102 ? -5.145 -6.752 -2.429 1.00 64.56 102 PRO A N 1
ATOM 811 C CA . PRO A 1 102 ? -6.516 -6.907 -1.938 1.00 64.56 102 PRO A CA 1
ATOM 812 C C . PRO A 1 102 ? -7.561 -6.331 -2.897 1.00 64.56 102 PRO A C 1
ATOM 814 O O . PRO A 1 102 ? -8.634 -6.908 -3.053 1.00 64.56 102 PRO A O 1
ATOM 817 N N . THR A 1 103 ? -7.233 -5.229 -3.577 1.00 59.06 103 THR A N 1
ATOM 818 C CA . THR A 1 103 ? -8.103 -4.584 -4.566 1.00 59.06 103 THR A CA 1
ATOM 819 C C . THR A 1 103 ? -8.262 -5.459 -5.812 1.00 59.06 103 THR A C 1
ATOM 821 O O . THR A 1 103 ? -9.367 -5.604 -6.324 1.00 59.06 103 THR A O 1
ATOM 824 N N . TRP A 1 104 ? -7.184 -6.106 -6.268 1.00 60.75 104 TRP A N 1
ATOM 825 C CA . TRP A 1 104 ? -7.224 -7.059 -7.387 1.00 60.75 104 TRP A CA 1
ATOM 826 C C . TRP A 1 104 ? -8.056 -8.305 -7.048 1.00 60.75 104 TRP A C 1
ATOM 828 O O . TRP A 1 104 ? -8.879 -8.742 -7.853 1.00 60.75 104 TRP A O 1
ATOM 838 N N . ILE A 1 105 ? -7.902 -8.833 -5.827 1.00 59.94 105 ILE A N 1
ATOM 839 C CA . ILE A 1 105 ? -8.671 -9.983 -5.325 1.00 59.94 105 ILE A CA 1
ATOM 840 C C . ILE A 1 105 ? -10.166 -9.642 -5.239 1.00 59.94 105 ILE A C 1
ATOM 842 O O . ILE A 1 105 ? -11.005 -10.432 -5.670 1.00 59.94 105 ILE A O 1
ATOM 846 N N . GLN A 1 106 ? -10.512 -8.462 -4.714 1.00 58.94 106 GLN A N 1
ATOM 847 C CA . GLN A 1 106 ? -11.906 -8.019 -4.594 1.00 58.94 106 GLN A CA 1
ATOM 848 C C . GLN A 1 106 ? -12.564 -7.736 -5.952 1.00 58.94 106 GLN A C 1
ATOM 850 O O . GLN A 1 106 ? -13.770 -7.924 -6.087 1.00 58.94 106 GLN A O 1
ATOM 855 N N . ASN A 1 107 ? -11.777 -7.374 -6.969 1.00 55.12 107 ASN A N 1
ATOM 856 C CA . ASN A 1 107 ? -12.243 -7.129 -8.335 1.00 55.12 107 ASN A CA 1
ATOM 857 C C . ASN A 1 107 ? -12.134 -8.361 -9.251 1.00 55.12 107 ASN A C 1
ATOM 859 O O . ASN A 1 107 ? -12.048 -8.211 -10.469 1.00 55.12 107 ASN A O 1
ATOM 863 N N . GLY A 1 108 ? -12.102 -9.579 -8.697 1.00 59.78 108 GLY A N 1
ATOM 864 C CA . GLY A 1 108 ? -12.168 -10.820 -9.480 1.00 59.78 108 GLY A CA 1
ATOM 865 C C . GLY A 1 108 ? -10.980 -11.055 -10.417 1.00 59.78 108 GLY A C 1
ATOM 866 O O . GLY A 1 108 ? -11.129 -11.720 -11.438 1.00 59.78 108 GLY A O 1
ATOM 867 N N . GLY A 1 109 ? -9.805 -10.520 -10.081 1.00 57.38 109 GLY A N 1
ATOM 868 C CA . GLY A 1 109 ? -8.591 -10.704 -10.872 1.00 57.38 109 GLY A CA 1
ATOM 869 C C . GLY A 1 109 ? -8.356 -9.646 -11.955 1.00 57.38 109 GLY A C 1
ATOM 870 O O . GLY A 1 109 ? -7.511 -9.834 -12.832 1.00 57.38 109 GLY A O 1
ATOM 871 N N . THR A 1 110 ? -9.072 -8.523 -11.893 1.00 45.41 110 THR A N 1
ATOM 872 C CA . THR A 1 110 ? -8.905 -7.392 -12.814 1.00 45.41 110 THR A CA 1
ATOM 873 C C . THR A 1 110 ? -8.424 -6.151 -12.070 1.00 45.41 110 THR A C 1
ATOM 875 O O . THR A 1 110 ? -9.046 -5.697 -11.113 1.00 45.41 110 THR A O 1
ATOM 878 N N . VAL A 1 111 ? -7.306 -5.586 -12.526 1.00 49.28 111 VAL A N 1
ATOM 879 C CA . VAL A 1 111 ? -6.876 -4.221 -12.200 1.00 49.28 111 VAL A CA 1
ATOM 880 C C . VAL A 1 111 ? -6.700 -3.505 -13.530 1.00 49.28 111 VAL A C 1
ATOM 882 O O . VAL A 1 111 ? -5.839 -3.880 -14.322 1.00 49.28 111 VAL A O 1
ATOM 885 N N . GLU A 1 112 ? -7.524 -2.488 -13.784 1.00 40.50 112 GLU A N 1
ATOM 886 C CA . GLU A 1 112 ? -7.157 -1.446 -14.738 1.00 40.50 112 GLU A CA 1
ATOM 887 C C . GLU A 1 112 ? -6.021 -0.655 -14.093 1.00 40.50 112 GLU A C 1
ATOM 889 O O . GLU A 1 112 ? -6.216 0.067 -13.113 1.00 40.50 112 GLU A O 1
ATOM 894 N N . LEU A 1 113 ? -4.806 -0.845 -14.603 1.00 38.06 113 LEU A N 1
ATOM 895 C CA . LEU A 1 113 ? -3.727 0.097 -14.353 1.00 38.06 113 LEU A CA 1
ATOM 896 C C . LEU A 1 113 ? -4.163 1.409 -15.005 1.00 38.06 113 LEU A C 1
ATOM 898 O O . LEU A 1 113 ? -4.133 1.535 -16.227 1.00 38.06 113 LEU A O 1
ATOM 902 N N . ALA A 1 114 ? -4.628 2.357 -14.191 1.00 31.25 114 ALA A N 1
ATOM 903 C CA . ALA A 1 114 ? -4.730 3.738 -14.628 1.00 31.25 114 ALA A CA 1
ATOM 904 C C . ALA A 1 114 ? -3.319 4.172 -15.044 1.00 31.25 114 ALA A C 1
ATOM 906 O O . ALA A 1 114 ? -2.414 4.214 -14.207 1.00 31.25 114 ALA A O 1
ATOM 907 N N . ALA A 1 115 ? -3.150 4.372 -16.350 1.00 31.83 115 ALA A N 1
ATOM 908 C CA . ALA A 1 115 ? -1.978 5.005 -16.937 1.00 31.83 115 ALA A CA 1
ATOM 909 C C . ALA A 1 115 ? -1.783 6.422 -16.379 1.00 31.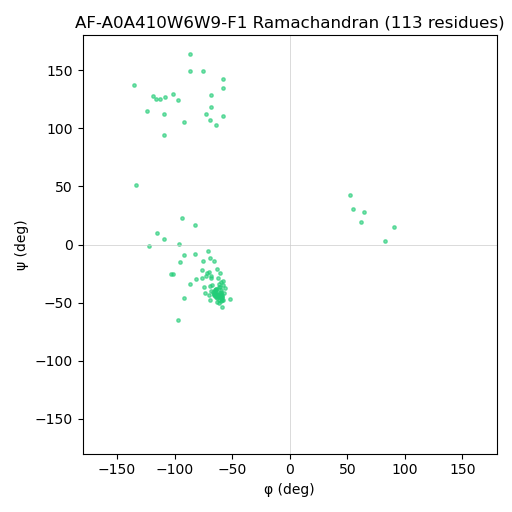83 115 ALA A C 1
ATOM 911 O O . ALA A 1 115 ? -2.805 7.086 -16.075 1.00 31.83 115 ALA A O 1
#

Foldseek 3Di:
DVVVCPVVPVVVVCPVCPVVVVVLVVQCVVDDDPVSNVVSVVCCCVVPCCPVPVVVSVVVPDDDDDPVVVVVVQVVVQVVCCVPVVDGCPDPPHDDDDPPDPVCVVVVNDDDPPD

Secondary structure (DSSP, 8-state):
--GGGGGGTHHHHHGGGHHHHHHHHHHHHT--SHHHHHHHHHHHIIIIIHHH-HHHHHHH------HHHHHHHHHHHHHHHHHHHS--TTSTT-----TT-HHHHHTTT------

Solvent-accessible surface area (backbone atoms only — not comparable to full-atom values): 7176 Å² total; per-residue (Å²): 118,70,73,83,49,57,90,70,57,58,65,72,75,46,64,80,43,51,69,55,54,52,55,51,52,54,57,55,72,75,43,86,48,71,68,49,47,51,50,52,53,51,49,48,44,60,64,42,40,49,65,79,34,44,74,56,44,66,71,64,65,83,75,84,78,56,65,72,59,54,52,51,51,53,51,50,51,30,51,52,33,34,75,77,68,75,38,46,72,86,38,90,94,51,85,89,83,68,94,80,40,67,69,28,61,75,50,76,75,50,71,86,77,81,126

Sequence (115 aa):
MVDALADKRLESEMEGLEKFYQSVRVRASEVTSASGKQQVVKELYERFFRKAFKKQAEALGIVYTPVDIVDFILRGADELSKKHFARGLTDEGVHVLEAFNPTWIQNGGTVELAA

Radius of gyration: 20.24 Å; Cα contacts (8 Å, |Δi|>4): 44; chains: 1; bounding box: 54×31×46 Å

pLDDT: mean 77.19, std 15.18, range [31.25, 98.38]

InterPro domains:
  IPR029063 S-adenosyl-L-methionine-dependent methyltransferase superfamily [G3DSA:3.40.50.150] (39-100)